Protein AF-A0A6C0C600-F1 (afdb_monomer_lite)

Organism: NCBI:txid1070528

Secondary structure (DSSP, 8-state):
-HHHHHHHHHHHHHHHHHHHHHHHHHHHHHHHHHHHHHHHHHHTSPTTS-TTTS--HHHHHHHHHHHHHHGGGHHHHHHHHHHHHHHHHHHHH-

Sequence (94 aa):
MKSVNKNIFMGFLAGTGGFLTAYILLGLFTALFFGIGYYIINKYNKKGTKLLREIQPMQYLGLVLCIIGVLPYIQYFFMGFLGEAGATLFDEMF

pLDDT: mean 88.8, std 7.42, range [52.91, 97.0]

Foldseek 3Di:
DVVVVVVVVVVVVCVVVVVVVVVVVLVVLLCVLLVQLVVQQVVPPDPPDDGPPDDDPSNVSSVVSNCSSCVVVVVVVVVVVVVVVVVVVVVVVD

Radius of gyration: 21.68 Å; chains: 1; bounding box: 47×44×61 Å

Structure (mmCIF, N/CA/C/O backbone):
data_AF-A0A6C0C600-F1
#
_entry.id   AF-A0A6C0C600-F1
#
loop_
_atom_site.group_PDB
_atom_site.id
_atom_site.type_symbol
_atom_site.label_atom_id
_atom_site.label_alt_id
_atom_site.label_comp_id
_atom_site.label_asym_id
_atom_site.label_entity_id
_atom_site.label_seq_id
_atom_site.pdbx_PDB_ins_code
_atom_site.Cartn_x
_atom_site.Cartn_y
_atom_site.Cartn_z
_atom_site.occupancy
_atom_site.B_iso_or_equiv
_atom_site.auth_seq_id
_atom_site.auth_comp_id
_atom_site.auth_asym_id
_atom_site.auth_atom_id
_atom_site.pdbx_PDB_model_num
ATOM 1 N N . MET A 1 1 ? 26.762 4.757 -37.722 1.00 52.91 1 MET A N 1
ATOM 2 C CA . MET A 1 1 ? 26.756 3.857 -36.542 1.00 52.91 1 MET A CA 1
ATOM 3 C C . MET A 1 1 ? 26.666 4.567 -35.182 1.00 52.91 1 MET A C 1
ATOM 5 O O . MET A 1 1 ? 25.977 4.042 -34.323 1.00 52.91 1 MET A O 1
ATOM 9 N N . LYS A 1 2 ? 27.258 5.757 -34.953 1.00 60.16 2 LYS A N 1
ATOM 10 C CA . LYS A 1 2 ? 27.136 6.473 -33.654 1.00 60.16 2 LYS A CA 1
ATOM 11 C C . LYS A 1 2 ? 25.706 6.919 -33.278 1.00 60.16 2 LYS A C 1
ATOM 13 O O . LYS A 1 2 ? 25.378 6.944 -32.099 1.00 60.16 2 LYS A O 1
ATOM 18 N N . SER A 1 3 ? 24.855 7.258 -34.252 1.00 65.12 3 SER A N 1
ATOM 19 C CA . SER A 1 3 ? 23.487 7.747 -33.999 1.00 65.12 3 SER A CA 1
ATOM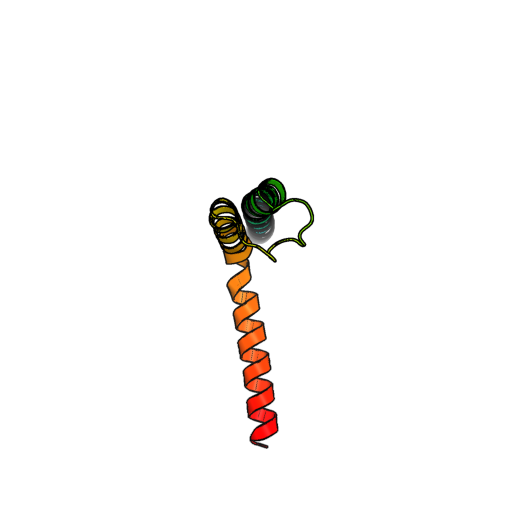 20 C C . SER A 1 3 ? 22.524 6.654 -33.526 1.00 65.12 3 SER A C 1
ATOM 22 O O . SER A 1 3 ? 21.750 6.885 -32.606 1.00 65.12 3 SER A O 1
ATOM 24 N N . VAL A 1 4 ? 22.605 5.452 -34.106 1.00 71.56 4 VAL A N 1
ATOM 25 C CA . VAL A 1 4 ? 21.742 4.313 -33.745 1.00 71.56 4 VAL A CA 1
ATOM 26 C C . VAL A 1 4 ? 22.007 3.871 -32.304 1.00 71.56 4 VAL A C 1
ATOM 28 O O . VAL A 1 4 ? 21.068 3.770 -31.522 1.00 71.56 4 VAL A O 1
ATOM 31 N N . ASN A 1 5 ? 23.278 3.738 -31.906 1.00 80.19 5 ASN A N 1
ATOM 32 C CA . ASN A 1 5 ? 23.638 3.382 -30.527 1.00 80.19 5 ASN A CA 1
ATOM 33 C C . ASN A 1 5 ? 23.199 4.451 -29.513 1.00 80.19 5 ASN A C 1
ATOM 35 O O . ASN A 1 5 ? 22.743 4.110 -28.425 1.00 80.19 5 ASN A O 1
ATOM 39 N N . LYS A 1 6 ? 23.277 5.740 -29.876 1.00 82.44 6 LYS A N 1
ATOM 40 C CA . LYS A 1 6 ? 22.773 6.840 -29.038 1.00 82.44 6 LYS A CA 1
ATOM 41 C C . LYS A 1 6 ? 21.255 6.761 -28.855 1.00 82.44 6 LYS A C 1
ATOM 43 O O . LYS A 1 6 ? 20.777 6.914 -27.736 1.00 82.44 6 LYS A O 1
ATOM 48 N N . ASN A 1 7 ? 20.509 6.495 -29.925 1.00 84.50 7 ASN A N 1
ATOM 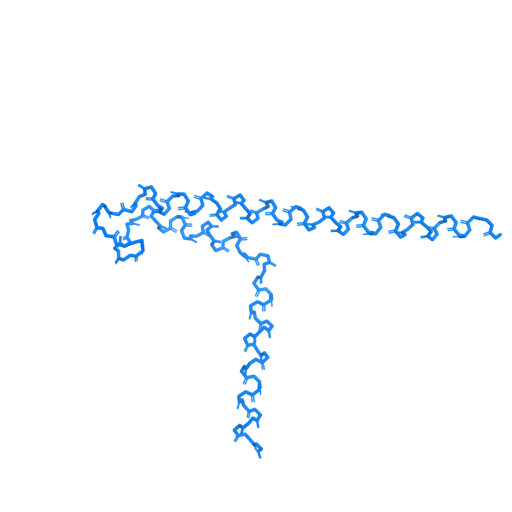49 C CA . ASN A 1 7 ? 19.050 6.398 -29.868 1.00 84.50 7 ASN A CA 1
ATOM 50 C C . ASN A 1 7 ? 18.589 5.181 -29.057 1.00 84.50 7 ASN A C 1
ATOM 52 O O . ASN A 1 7 ? 17.663 5.304 -28.262 1.00 84.50 7 ASN A O 1
ATOM 56 N N . ILE A 1 8 ? 19.266 4.037 -29.198 1.00 87.19 8 ILE A N 1
ATOM 57 C CA . ILE A 1 8 ? 18.996 2.838 -28.389 1.00 87.19 8 ILE A CA 1
ATOM 58 C C . ILE A 1 8 ? 19.275 3.117 -26.908 1.00 87.19 8 ILE A C 1
ATOM 60 O O . ILE A 1 8 ? 18.437 2.823 -26.060 1.00 87.19 8 ILE A O 1
ATOM 64 N N . PHE A 1 9 ? 20.414 3.738 -26.590 1.00 86.06 9 PHE A N 1
ATOM 65 C CA . PHE A 1 9 ? 20.767 4.093 -25.214 1.00 86.06 9 PHE A CA 1
ATOM 66 C C . PHE A 1 9 ? 19.767 5.077 -24.589 1.00 86.06 9 PHE A C 1
ATOM 68 O O . PHE A 1 9 ? 19.324 4.878 -23.460 1.00 86.06 9 PHE A O 1
ATOM 75 N N . MET A 1 10 ? 19.356 6.106 -25.335 1.00 89.00 10 MET A N 1
ATOM 76 C CA . MET A 1 10 ? 18.323 7.046 -24.891 1.00 89.00 10 MET A CA 1
ATOM 77 C C . MET A 1 10 ? 16.962 6.370 -24.710 1.00 89.00 10 MET A C 1
ATOM 79 O O . MET A 1 10 ? 16.273 6.663 -23.738 1.00 89.00 10 MET A O 1
ATOM 83 N N . GLY A 1 11 ? 16.587 5.453 -25.605 1.00 88.94 11 GLY A N 1
ATOM 84 C CA . GLY A 1 11 ? 15.357 4.671 -25.483 1.00 88.94 11 GLY A CA 1
ATOM 85 C C . GLY A 1 11 ? 15.361 3.783 -24.239 1.00 88.94 11 GLY A C 1
ATOM 86 O O . GLY A 1 11 ? 14.376 3.752 -23.507 1.00 88.94 11 GLY A O 1
ATOM 87 N N . PHE A 1 12 ? 16.489 3.135 -23.941 1.00 90.81 12 PHE A N 1
ATOM 88 C CA . PHE A 1 12 ? 16.658 2.348 -22.720 1.00 90.81 12 PHE A CA 1
ATOM 89 C C . PHE A 1 12 ? 16.572 3.213 -21.454 1.00 90.81 12 PHE A C 1
ATOM 91 O O . PHE A 1 12 ? 15.843 2.867 -20.525 1.00 90.81 12 PHE A O 1
ATOM 98 N N . LEU A 1 13 ? 17.260 4.359 -21.414 1.00 89.62 13 LEU A N 1
ATOM 99 C CA . LEU A 1 13 ? 17.193 5.301 -20.287 1.00 89.62 13 LEU A CA 1
ATOM 100 C C . LEU A 1 13 ? 15.780 5.855 -20.072 1.00 89.62 13 LEU A C 1
ATOM 102 O O . LEU A 1 13 ? 15.303 5.909 -18.942 1.00 89.62 13 LEU A O 1
ATOM 106 N N . ALA A 1 14 ? 15.094 6.240 -21.148 1.00 89.31 14 ALA A N 1
ATOM 107 C CA . ALA A 1 14 ? 13.722 6.730 -21.070 1.00 89.31 14 ALA A CA 1
ATOM 108 C C . ALA A 1 14 ? 12.756 5.626 -20.618 1.00 89.31 14 ALA A C 1
ATOM 110 O O . ALA A 1 14 ? 11.900 5.871 -19.769 1.00 89.31 14 ALA A O 1
ATOM 111 N N . GLY A 1 15 ? 12.919 4.403 -21.132 1.00 88.00 15 GLY A N 1
ATOM 112 C CA . GLY A 1 15 ? 12.096 3.257 -20.752 1.00 88.00 15 GLY A CA 1
ATOM 113 C C . GLY A 1 15 ? 12.290 2.859 -19.289 1.00 88.00 15 GLY A C 1
ATOM 114 O O . GLY A 1 15 ? 11.316 2.725 -18.553 1.00 88.00 15 GLY A O 1
ATOM 115 N N . THR A 1 16 ? 13.539 2.741 -18.836 1.00 91.12 16 THR A N 1
ATOM 116 C CA . THR A 1 16 ? 13.861 2.425 -17.433 1.00 91.12 16 THR A CA 1
ATOM 117 C C . THR A 1 16 ? 13.439 3.537 -16.476 1.00 91.12 16 THR A C 1
ATOM 119 O O . THR A 1 16 ? 12.842 3.251 -15.439 1.00 91.12 16 THR A O 1
ATOM 122 N N . GLY A 1 17 ? 13.677 4.804 -16.826 1.00 90.62 17 GLY A N 1
ATOM 123 C CA . GLY A 1 17 ? 13.248 5.947 -16.021 1.00 90.62 17 GLY A CA 1
ATOM 124 C C . GLY A 1 17 ? 11.725 6.063 -15.930 1.00 90.62 17 GLY A C 1
ATOM 125 O O . GLY A 1 17 ? 11.187 6.291 -14.845 1.00 90.62 17 GLY A O 1
ATOM 126 N N . GLY A 1 18 ? 11.020 5.845 -17.044 1.00 88.88 18 GLY A N 1
ATOM 127 C CA . GLY A 1 18 ? 9.557 5.821 -17.085 1.00 88.88 18 GLY A CA 1
ATOM 128 C C . GLY A 1 18 ? 8.976 4.683 -16.249 1.00 88.88 18 GLY A C 1
ATOM 129 O O . GLY A 1 18 ? 8.074 4.914 -15.445 1.00 88.88 18 GLY A O 1
ATOM 130 N N . PHE A 1 19 ? 9.549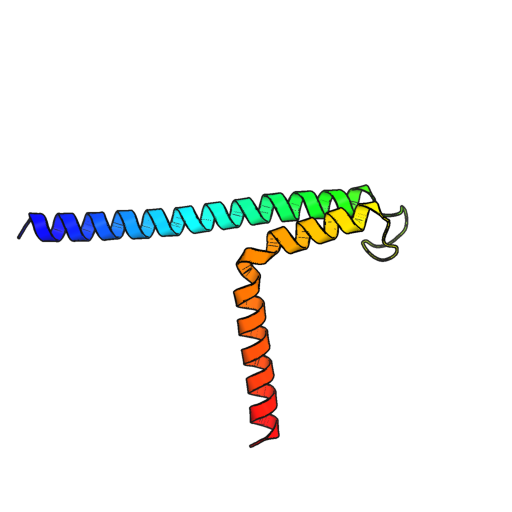 3.482 -16.367 1.00 89.12 19 PHE A N 1
ATOM 131 C CA . PHE A 1 19 ? 9.197 2.333 -15.536 1.00 89.12 19 PHE A CA 1
ATOM 132 C C . PHE A 1 19 ? 9.375 2.654 -14.049 1.00 89.12 19 PHE A C 1
ATOM 134 O O . PHE A 1 19 ? 8.423 2.568 -13.280 1.00 89.12 19 PHE A O 1
ATOM 141 N N . LEU A 1 20 ? 10.560 3.110 -13.640 1.00 92.44 20 LEU A N 1
ATOM 142 C CA . LEU A 1 20 ? 10.855 3.399 -12.236 1.00 92.44 20 LEU A CA 1
ATOM 143 C C . LEU A 1 20 ? 9.931 4.491 -11.670 1.00 92.44 20 LEU A C 1
ATOM 145 O O . LEU A 1 20 ? 9.400 4.348 -10.570 1.00 92.44 20 LEU A O 1
ATOM 149 N N . THR A 1 21 ? 9.663 5.536 -12.455 1.00 92.56 21 THR A N 1
ATOM 150 C CA . THR A 1 21 ? 8.720 6.602 -12.084 1.00 92.56 21 THR A CA 1
ATOM 151 C C . THR A 1 21 ? 7.300 6.068 -11.901 1.00 92.56 21 THR A C 1
ATOM 153 O O . THR A 1 21 ? 6.640 6.420 -10.924 1.00 92.56 21 THR A O 1
ATOM 156 N N . ALA A 1 22 ? 6.830 5.188 -12.790 1.00 89.56 22 ALA A N 1
ATOM 157 C CA . ALA A 1 22 ? 5.512 4.574 -12.660 1.00 89.56 22 ALA A CA 1
ATOM 158 C C . ALA A 1 22 ? 5.387 3.772 -11.353 1.00 89.56 22 ALA A C 1
ATOM 160 O O . ALA A 1 22 ? 4.402 3.931 -10.634 1.00 89.56 22 ALA A O 1
ATOM 161 N N . TYR A 1 23 ? 6.402 2.982 -10.987 1.00 89.88 23 TYR A N 1
ATOM 162 C CA . TYR A 1 23 ? 6.400 2.233 -9.723 1.00 89.88 23 TYR A CA 1
ATOM 163 C C . TYR A 1 23 ? 6.437 3.138 -8.491 1.00 89.88 23 TYR A C 1
ATOM 165 O O . TYR A 1 23 ? 5.757 2.848 -7.506 1.00 89.88 23 TYR A O 1
ATOM 173 N N . ILE A 1 24 ? 7.172 4.251 -8.545 1.00 93.19 24 ILE A N 1
ATOM 174 C CA . ILE A 1 24 ? 7.158 5.252 -7.470 1.00 93.19 24 ILE A CA 1
ATOM 175 C C . ILE A 1 24 ? 5.756 5.847 -7.317 1.00 93.19 24 ILE A C 1
ATOM 177 O O . ILE A 1 24 ? 5.252 5.930 -6.199 1.00 93.19 24 ILE A O 1
ATOM 181 N N . LEU A 1 25 ? 5.101 6.221 -8.419 1.00 92.75 25 LEU A N 1
ATOM 182 C CA . LEU A 1 25 ? 3.740 6.764 -8.387 1.00 92.75 25 LEU A CA 1
ATOM 183 C C . LEU A 1 25 ? 2.730 5.750 -7.837 1.00 92.75 25 LEU A C 1
ATOM 185 O O . LEU A 1 25 ? 1.890 6.119 -7.019 1.00 92.75 25 LEU A O 1
ATOM 189 N N . LEU A 1 26 ? 2.841 4.476 -8.223 1.00 92.50 26 LEU A N 1
ATOM 190 C CA . LEU A 1 26 ? 2.015 3.395 -7.675 1.00 92.50 26 LEU A CA 1
ATOM 191 C C . LEU A 1 26 ? 2.244 3.201 -6.171 1.00 92.50 26 LEU A C 1
ATOM 193 O O . LEU A 1 26 ? 1.282 3.080 -5.407 1.00 92.50 26 LEU A O 1
ATOM 197 N N . GLY A 1 27 ? 3.505 3.216 -5.735 1.00 91.44 27 GLY A N 1
ATOM 198 C CA . GLY A 1 27 ? 3.862 3.124 -4.322 1.00 91.44 27 GLY A CA 1
ATOM 199 C C . GLY A 1 27 ? 3.317 4.302 -3.514 1.00 91.44 27 GLY A C 1
ATOM 200 O O . GLY A 1 27 ? 2.734 4.097 -2.452 1.00 91.44 27 GLY A O 1
ATOM 201 N N . LEU A 1 28 ? 3.432 5.525 -4.039 1.00 95.50 28 LEU A N 1
ATOM 202 C CA . LEU A 1 28 ? 2.891 6.736 -3.414 1.00 95.50 28 LEU A CA 1
ATOM 203 C C . LEU A 1 28 ? 1.366 6.709 -3.336 1.00 95.50 28 LEU A C 1
ATOM 205 O O . LEU A 1 28 ? 0.812 7.008 -2.280 1.00 95.50 28 LEU A O 1
ATOM 209 N N . PHE A 1 29 ? 0.692 6.322 -4.421 1.00 94.00 29 PHE A N 1
ATOM 210 C CA . PHE A 1 29 ? -0.758 6.148 -4.444 1.00 94.00 29 PHE A CA 1
ATOM 211 C C . PHE A 1 29 ? -1.195 5.177 -3.341 1.00 94.00 29 PHE A C 1
ATOM 213 O O . PHE A 1 29 ? -2.018 5.514 -2.492 1.00 94.00 29 PHE A O 1
ATOM 220 N N . THR A 1 30 ? -0.565 4.008 -3.288 1.00 95.88 30 THR A N 1
ATOM 221 C CA . THR A 1 30 ? -0.862 2.974 -2.292 1.00 95.88 30 THR A CA 1
ATOM 222 C C . THR A 1 30 ? -0.622 3.477 -0.879 1.00 95.88 30 THR A C 1
ATOM 224 O O . THR A 1 30 ? -1.511 3.387 -0.037 1.00 95.88 30 THR A O 1
ATOM 227 N N . ALA A 1 31 ? 0.557 4.042 -0.613 1.00 95.94 31 ALA A N 1
ATOM 228 C CA . ALA A 1 31 ? 0.925 4.536 0.708 1.00 95.94 31 ALA A CA 1
ATOM 229 C C . ALA A 1 31 ? -0.032 5.634 1.191 1.00 95.94 31 ALA A C 1
ATOM 231 O O . ALA A 1 31 ? -0.406 5.651 2.362 1.00 95.94 31 ALA A O 1
ATOM 232 N N . LEU A 1 32 ? -0.465 6.518 0.292 1.00 97.00 32 LEU A N 1
ATOM 233 C CA . LEU A 1 32 ? -1.370 7.612 0.617 1.00 97.00 32 LEU A CA 1
ATOM 234 C C . LEU A 1 32 ? -2.780 7.097 0.922 1.00 97.00 32 LEU A C 1
ATOM 236 O O . LEU A 1 32 ? -3.302 7.355 2.005 1.00 97.00 32 LEU A O 1
ATOM 240 N N . PHE A 1 33 ? -3.386 6.329 0.015 1.00 96.62 33 PHE A N 1
ATOM 241 C CA . PHE A 1 33 ? -4.752 5.832 0.203 1.00 96.62 33 PHE A CA 1
ATOM 242 C C . PHE A 1 33 ? -4.845 4.810 1.339 1.00 96.62 33 PHE A C 1
ATOM 244 O O . PHE A 1 33 ? -5.700 4.941 2.219 1.00 96.62 33 PHE A O 1
ATOM 251 N N . PHE A 1 34 ? -3.927 3.843 1.382 1.00 96.31 34 PHE A N 1
ATOM 252 C CA . PHE A 1 34 ? -3.891 2.850 2.451 1.00 96.31 34 PHE A CA 1
ATOM 253 C C . PHE A 1 34 ? -3.522 3.479 3.795 1.00 96.31 34 PHE A C 1
ATOM 255 O O . PHE A 1 34 ? -4.144 3.160 4.806 1.00 96.31 34 PHE A O 1
ATOM 262 N N . GLY A 1 35 ? -2.553 4.398 3.819 1.00 96.56 35 GLY A N 1
ATOM 263 C CA . GLY A 1 35 ? -2.139 5.094 5.036 1.00 96.56 35 GLY A CA 1
ATOM 264 C C . GLY A 1 35 ? -3.266 5.929 5.641 1.00 96.56 35 GLY A C 1
ATOM 265 O O . GLY A 1 35 ? -3.534 5.820 6.840 1.00 96.56 35 GLY A O 1
ATOM 266 N N . ILE A 1 36 ? -3.979 6.707 4.819 1.00 96.38 36 ILE A N 1
ATOM 267 C CA . ILE A 1 36 ? -5.153 7.475 5.264 1.00 96.38 36 ILE A CA 1
ATOM 268 C C . ILE A 1 36 ? -6.266 6.529 5.729 1.00 96.38 36 ILE A C 1
ATOM 270 O O . ILE A 1 36 ? -6.843 6.746 6.797 1.00 96.38 36 ILE A O 1
ATOM 274 N N . GLY A 1 37 ? -6.548 5.468 4.968 1.00 96.00 37 GLY A N 1
ATOM 275 C CA . GLY A 1 37 ? -7.552 4.471 5.331 1.00 96.00 37 GLY A CA 1
ATOM 276 C C . GLY A 1 37 ? -7.267 3.842 6.693 1.00 96.00 37 GLY A C 1
ATOM 277 O O . GLY A 1 37 ? -8.106 3.896 7.594 1.00 96.00 37 GLY A O 1
ATOM 278 N N . TYR A 1 38 ? -6.043 3.354 6.892 1.00 96.06 38 TYR A N 1
ATOM 279 C CA . TYR A 1 38 ? -5.596 2.754 8.146 1.00 96.06 38 TYR A CA 1
ATOM 280 C C . TYR A 1 38 ? -5.652 3.742 9.317 1.00 96.06 38 TYR A C 1
ATOM 282 O O . TYR A 1 38 ? -6.114 3.394 10.408 1.00 96.06 38 TYR A O 1
ATOM 290 N N . TYR A 1 39 ? -5.251 4.997 9.093 1.00 95.94 39 TYR A N 1
ATOM 291 C CA . TYR A 1 39 ? -5.357 6.050 10.100 1.00 95.94 39 TYR A CA 1
ATOM 292 C C . TYR A 1 39 ? -6.809 6.271 10.549 1.00 95.94 39 TYR A C 1
ATOM 294 O O . TYR A 1 39 ? -7.068 6.342 11.752 1.00 95.94 39 TYR A O 1
ATOM 302 N N . ILE A 1 40 ? -7.763 6.334 9.613 1.00 94.69 40 ILE A N 1
ATOM 303 C CA . ILE A 1 40 ? -9.194 6.470 9.927 1.00 94.69 40 ILE A CA 1
ATOM 304 C C . ILE A 1 40 ? -9.677 5.257 10.724 1.00 94.69 40 ILE A C 1
ATOM 306 O O . ILE A 1 40 ? -10.318 5.431 11.763 1.00 94.69 40 ILE A O 1
ATOM 310 N N . ILE A 1 41 ? -9.334 4.039 10.293 1.00 95.56 41 ILE A N 1
ATOM 311 C CA . ILE A 1 41 ? -9.747 2.823 11.003 1.00 95.56 41 ILE A CA 1
ATOM 312 C C . ILE A 1 41 ? -9.252 2.860 12.453 1.00 95.56 41 ILE A C 1
ATOM 314 O O . ILE A 1 41 ? -10.036 2.598 13.366 1.00 95.56 41 ILE A O 1
ATOM 318 N N . ASN A 1 42 ? -7.986 3.216 12.678 1.00 93.88 42 ASN A 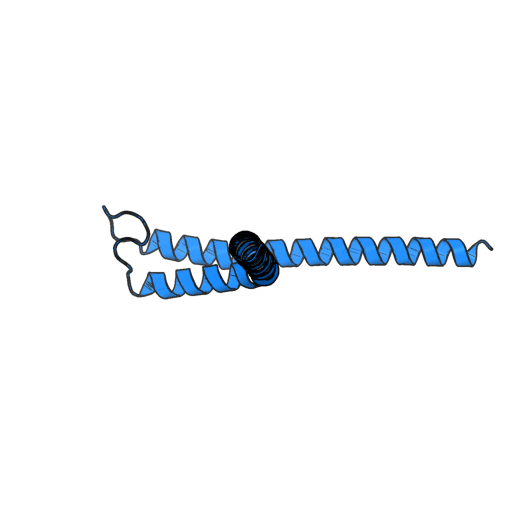N 1
ATOM 319 C CA . ASN A 1 42 ? -7.412 3.270 14.019 1.00 93.88 42 ASN A CA 1
ATOM 320 C C . ASN A 1 42 ? -8.014 4.405 14.869 1.00 93.88 42 ASN A C 1
ATOM 322 O O . ASN A 1 42 ? -8.361 4.197 16.030 1.00 93.88 42 ASN A O 1
ATOM 326 N N . LYS A 1 43 ? -8.199 5.598 14.286 1.00 93.62 43 LYS A N 1
ATOM 327 C CA . LYS A 1 43 ? -8.744 6.779 14.978 1.00 93.62 43 LYS A CA 1
ATOM 328 C C . LYS A 1 43 ? -10.173 6.571 15.477 1.00 93.62 43 LYS A C 1
ATOM 330 O O . LYS A 1 43 ? -10.505 7.032 16.566 1.00 93.62 43 LYS A O 1
ATOM 335 N N . TYR A 1 44 ? -11.002 5.898 14.685 1.00 93.50 44 TYR A N 1
ATOM 336 C CA . TYR A 1 44 ? -12.401 5.616 15.015 1.00 93.50 44 TYR A CA 1
ATOM 337 C C . TYR A 1 44 ? -12.602 4.211 15.602 1.00 93.50 44 TYR A C 1
ATOM 339 O O . TYR A 1 44 ? -13.729 3.731 15.689 1.00 93.50 44 TYR A O 1
ATOM 347 N N . ASN A 1 45 ? -11.531 3.525 16.014 1.00 92.94 45 ASN A N 1
ATOM 348 C CA . ASN A 1 45 ? -11.667 2.232 16.670 1.00 92.94 45 ASN A CA 1
ATOM 349 C C . ASN A 1 45 ? -12.240 2.395 18.084 1.00 92.94 45 ASN A C 1
ATOM 351 O O . ASN A 1 45 ? -11.818 3.266 18.851 1.00 92.94 45 ASN A O 1
ATOM 355 N N . LYS A 1 46 ? -13.182 1.525 18.465 1.00 89.06 46 LYS A N 1
ATOM 356 C CA . LYS A 1 46 ? -13.760 1.559 19.810 1.00 89.06 46 LYS A CA 1
ATOM 357 C C . LYS A 1 46 ? -12.683 1.243 20.853 1.00 89.06 46 LYS A C 1
ATOM 359 O O . LYS A 1 46 ? -11.998 0.219 20.776 1.00 89.06 46 LYS A O 1
ATOM 364 N N . LYS A 1 47 ? -12.546 2.118 21.854 1.00 88.31 47 LYS A N 1
ATOM 365 C CA . LYS A 1 47 ? -11.573 1.955 22.945 1.00 88.31 47 LYS A CA 1
ATOM 366 C C . LYS A 1 47 ? -11.784 0.616 23.661 1.00 88.31 47 LYS A C 1
ATOM 368 O O . LYS A 1 47 ? -12.917 0.230 23.928 1.00 88.31 47 LYS A O 1
ATOM 373 N N . GLY A 1 48 ? -10.689 -0.080 23.967 1.00 86.69 48 GLY A N 1
ATOM 374 C CA . GLY A 1 48 ? -10.724 -1.381 24.646 1.00 86.69 48 GLY A CA 1
ATOM 375 C C . GLY A 1 48 ? -11.087 -2.571 23.750 1.00 86.69 48 GLY A C 1
ATOM 376 O O . GLY A 1 48 ? -11.156 -3.694 24.240 1.00 86.69 48 GLY A O 1
ATOM 377 N N . THR A 1 49 ? -11.282 -2.359 22.444 1.00 88.75 49 THR A N 1
ATOM 378 C CA . THR A 1 49 ? -11.517 -3.440 21.478 1.00 88.75 49 THR A CA 1
ATOM 379 C C . THR A 1 49 ? -10.333 -3.598 20.533 1.00 88.75 49 THR A C 1
ATOM 381 O O . THR A 1 49 ? -9.606 -2.644 20.246 1.00 88.75 49 THR A O 1
ATOM 384 N N . LYS A 1 50 ? -10.133 -4.822 20.034 1.00 88.19 50 LYS A N 1
ATOM 385 C CA . LYS A 1 50 ? -9.186 -5.061 18.940 1.00 88.19 50 LYS A CA 1
ATOM 386 C C . LYS A 1 50 ? -9.681 -4.352 17.677 1.00 88.19 50 LYS A C 1
ATOM 388 O O . LYS A 1 50 ? -10.886 -4.249 17.456 1.00 88.19 50 LYS A O 1
ATOM 393 N N . LEU A 1 51 ? -8.736 -3.902 16.859 1.00 87.12 51 LEU A N 1
ATOM 394 C CA . LEU A 1 51 ? -8.996 -3.300 15.553 1.00 87.12 51 LEU A CA 1
ATOM 395 C C . LEU A 1 51 ? -9.945 -4.181 14.728 1.00 87.12 51 LEU A C 1
ATOM 397 O O . LEU A 1 51 ? -9.774 -5.399 14.696 1.00 87.12 51 LEU A O 1
ATOM 401 N N . LEU A 1 52 ? -10.946 -3.558 14.096 1.00 85.62 52 LEU A N 1
ATOM 402 C CA . LEU A 1 52 ? -11.959 -4.210 13.248 1.00 85.62 52 LEU A CA 1
ATOM 403 C C . LEU A 1 52 ? -12.871 -5.232 13.955 1.00 85.62 52 LEU A C 1
ATOM 405 O O . LEU A 1 52 ? -13.693 -5.862 13.295 1.00 85.62 52 LEU A O 1
ATOM 409 N N . ARG A 1 53 ? -12.781 -5.391 15.284 1.00 87.94 53 ARG A N 1
ATOM 410 C CA . ARG A 1 53 ? -13.653 -6.314 16.032 1.00 87.94 53 ARG A CA 1
ATOM 411 C C . ARG A 1 53 ? -15.076 -5.779 16.185 1.00 87.94 53 ARG A C 1
ATOM 413 O O . ARG A 1 53 ? -16.025 -6.549 16.147 1.00 87.94 53 ARG A O 1
ATOM 420 N N . GLU A 1 54 ? -15.206 -4.468 16.364 1.00 88.81 54 GLU A N 1
ATOM 421 C CA . GLU A 1 54 ? -16.486 -3.761 16.426 1.00 88.81 54 GLU A CA 1
ATOM 422 C C . GLU A 1 54 ? -16.454 -2.593 15.439 1.00 88.81 54 GLU A C 1
ATOM 424 O O . GLU A 1 54 ? -16.015 -1.493 15.781 1.00 88.81 54 GLU A O 1
ATOM 429 N N . ILE A 1 55 ? -16.875 -2.855 14.199 1.00 87.75 55 ILE A N 1
ATOM 430 C CA . ILE A 1 55 ? -16.779 -1.885 13.104 1.00 87.75 55 ILE A CA 1
ATOM 431 C C . ILE A 1 55 ? -17.735 -0.715 13.346 1.00 87.75 55 ILE A C 1
ATOM 433 O O . ILE A 1 55 ? -18.958 -0.867 13.340 1.00 87.75 55 ILE A O 1
ATOM 437 N N . GLN A 1 56 ? -17.164 0.474 13.516 1.00 90.19 56 GLN A N 1
ATOM 438 C CA . GLN A 1 56 ? -17.907 1.726 13.564 1.00 90.19 56 GLN A CA 1
ATOM 439 C C . GLN A 1 56 ? -18.215 2.252 12.155 1.00 90.19 56 GLN A C 1
ATOM 441 O O . GLN A 1 56 ? -17.428 2.027 11.233 1.00 90.19 56 GLN A O 1
ATOM 446 N N . PRO A 1 57 ? -19.291 3.046 11.980 1.00 89.69 57 PRO A N 1
ATOM 447 C CA . PRO A 1 57 ? -19.663 3.626 10.688 1.00 89.69 57 PRO A CA 1
ATOM 448 C C . PRO A 1 57 ? -18.508 4.329 9.950 1.00 89.69 57 PRO A C 1
ATOM 450 O O . PRO A 1 57 ? -18.329 4.163 8.747 1.00 89.69 57 PRO A O 1
ATOM 453 N N . MET A 1 58 ? -17.657 5.060 10.674 1.00 88.50 58 MET A N 1
ATOM 454 C CA . MET A 1 58 ? -16.518 5.770 10.074 1.00 88.50 58 MET A CA 1
ATOM 455 C C . MET A 1 58 ? -15.379 4.839 9.633 1.00 88.50 58 MET A C 1
ATOM 457 O O . MET A 1 58 ? -14.594 5.203 8.758 1.00 88.50 58 MET A O 1
ATOM 461 N N . GLN A 1 59 ? -15.285 3.629 10.193 1.00 90.94 59 GLN A N 1
ATOM 462 C CA . GLN A 1 59 ? -14.268 2.651 9.799 1.00 90.94 59 GLN A CA 1
ATOM 463 C C . GLN A 1 59 ? -14.569 2.032 8.426 1.00 90.94 59 GLN A C 1
ATOM 465 O O . GLN A 1 59 ? -13.626 1.623 7.752 1.00 90.94 59 GLN A O 1
ATOM 470 N N . TYR A 1 60 ? -15.826 2.040 7.955 1.00 93.19 60 TYR A N 1
ATOM 471 C CA . TYR A 1 60 ? -16.154 1.617 6.585 1.00 93.19 60 TYR A CA 1
ATOM 472 C C . TYR A 1 60 ? -15.474 2.499 5.536 1.00 93.19 60 TYR A C 1
ATOM 474 O O . TYR A 1 60 ? -14.933 1.983 4.563 1.00 93.19 60 TYR A O 1
ATOM 482 N N . LEU A 1 61 ? -15.422 3.817 5.758 1.00 94.38 61 LEU A N 1
ATOM 483 C CA . LEU A 1 61 ? -14.698 4.725 4.867 1.00 94.38 61 LEU A CA 1
ATOM 484 C C . LEU A 1 61 ? -13.200 4.394 4.840 1.00 94.38 61 LEU A C 1
ATOM 486 O O . LEU A 1 61 ? -12.592 4.342 3.774 1.00 94.38 61 LEU A O 1
ATOM 490 N N . GLY A 1 62 ? -12.616 4.133 6.012 1.00 94.75 62 GLY A N 1
ATOM 491 C CA . GLY A 1 62 ? -11.216 3.733 6.114 1.00 94.75 62 GLY A CA 1
ATOM 492 C C . GLY A 1 62 ? -10.926 2.418 5.383 1.00 94.75 62 GLY A C 1
ATOM 493 O O . GLY A 1 62 ? -9.946 2.336 4.648 1.00 94.75 62 GLY A O 1
ATOM 494 N N . LEU A 1 63 ? -11.814 1.427 5.505 1.00 94.44 63 LEU A N 1
ATOM 495 C CA . LEU A 1 63 ? -11.719 0.154 4.783 1.00 94.44 63 LEU A CA 1
ATOM 496 C C . LEU A 1 63 ? -11.791 0.344 3.264 1.00 94.44 63 LEU A C 1
ATOM 498 O O . LEU A 1 63 ? -10.979 -0.232 2.544 1.00 94.44 63 LEU A O 1
ATOM 502 N N . VAL A 1 64 ? -12.707 1.184 2.774 1.00 95.38 64 VAL A N 1
ATOM 503 C CA . VAL A 1 64 ? -12.807 1.506 1.340 1.00 95.38 64 VAL A CA 1
ATOM 504 C C . VAL A 1 64 ? -11.515 2.147 0.833 1.00 95.38 64 VAL A C 1
ATOM 506 O O . VAL A 1 64 ? -11.002 1.744 -0.208 1.00 95.38 64 VAL A O 1
ATOM 509 N N . LEU A 1 65 ? -10.943 3.094 1.580 1.00 95.88 65 LEU A N 1
ATOM 510 C CA . LEU A 1 65 ? -9.672 3.724 1.212 1.00 95.88 65 LEU A CA 1
ATOM 511 C C . LEU A 1 65 ? -8.505 2.733 1.225 1.00 95.88 65 LEU A C 1
ATOM 513 O O . LEU A 1 65 ? -7.668 2.777 0.325 1.00 95.88 65 LEU A O 1
ATOM 517 N N . CYS A 1 66 ? -8.475 1.806 2.187 1.00 95.31 66 CYS A N 1
ATOM 518 C CA . CYS A 1 66 ? -7.511 0.710 2.180 1.00 95.31 66 CYS A CA 1
ATOM 519 C C . CYS A 1 66 ? -7.645 -0.128 0.904 1.00 95.31 66 CYS A C 1
ATOM 521 O O . CYS A 1 66 ? -6.643 -0.310 0.221 1.00 95.31 66 CYS A O 1
ATOM 523 N N . ILE A 1 67 ? -8.856 -0.564 0.540 1.00 93.31 67 ILE A N 1
ATOM 524 C CA . ILE A 1 67 ? -9.108 -1.351 -0.682 1.00 93.31 67 ILE A CA 1
ATOM 525 C C . ILE A 1 67 ? -8.660 -0.588 -1.936 1.00 93.31 67 ILE A C 1
ATOM 527 O O . ILE A 1 67 ? -7.965 -1.158 -2.775 1.00 93.31 67 ILE A O 1
ATOM 531 N N . ILE A 1 68 ? -8.997 0.702 -2.044 1.00 94.38 68 ILE A N 1
ATOM 532 C CA . ILE A 1 68 ? -8.554 1.558 -3.156 1.00 94.38 68 ILE A CA 1
ATOM 533 C C . ILE A 1 68 ? -7.025 1.618 -3.208 1.00 94.38 68 ILE A C 1
ATOM 535 O O . ILE A 1 68 ? -6.451 1.487 -4.285 1.00 94.38 68 ILE A O 1
ATOM 539 N N . GLY A 1 69 ? -6.360 1.757 -2.059 1.00 93.69 69 GLY A N 1
ATOM 540 C CA . GLY A 1 69 ? -4.902 1.782 -1.979 1.00 93.69 69 GLY A CA 1
ATOM 541 C C . GLY A 1 69 ? -4.247 0.499 -2.487 1.00 93.69 69 GLY A C 1
ATOM 542 O O . GLY A 1 69 ? -3.239 0.584 -3.177 1.00 93.69 69 GLY A O 1
ATOM 543 N N . VAL A 1 70 ? -4.822 -0.678 -2.213 1.00 92.06 70 VAL A N 1
ATOM 544 C CA . VAL A 1 70 ? -4.255 -1.963 -2.681 1.00 92.06 70 VAL A CA 1
ATOM 545 C C . VAL A 1 70 ? -4.691 -2.335 -4.102 1.00 92.06 70 VAL A C 1
ATOM 547 O O . VAL A 1 70 ? -4.135 -3.264 -4.688 1.00 92.06 70 VAL A O 1
ATOM 550 N N . LEU A 1 71 ? -5.652 -1.611 -4.687 1.00 90.81 71 LEU A N 1
ATOM 551 C CA . LEU A 1 71 ? -6.222 -1.907 -6.004 1.00 90.81 71 LEU A CA 1
ATOM 552 C C . LEU A 1 71 ? -5.167 -2.112 -7.112 1.00 90.81 71 LEU A C 1
ATOM 554 O O . LEU A 1 71 ? -5.314 -3.063 -7.879 1.00 90.81 71 LEU A O 1
ATOM 558 N N . PRO A 1 72 ? -4.073 -1.325 -7.199 1.00 87.56 72 PRO A N 1
ATOM 559 C CA . PRO A 1 72 ? -3.051 -1.539 -8.227 1.00 87.56 72 PRO A CA 1
ATOM 560 C C . PRO A 1 72 ? -2.340 -2.899 -8.149 1.00 87.56 72 PRO A C 1
ATOM 562 O O . PRO A 1 72 ? -1.799 -3.382 -9.147 1.00 87.56 72 PRO A O 1
ATOM 565 N N . TYR A 1 73 ? -2.350 -3.533 -6.976 1.00 85.81 73 TYR A N 1
ATOM 566 C CA . TYR A 1 73 ? -1.740 -4.841 -6.744 1.00 85.81 73 TYR A CA 1
ATOM 567 C C . TYR A 1 73 ? -2.744 -5.993 -6.816 1.00 85.81 73 TYR A C 1
ATOM 569 O O . TYR A 1 73 ? -2.351 -7.151 -6.673 1.00 85.81 73 TYR A O 1
ATOM 577 N N . ILE A 1 74 ? -4.024 -5.714 -7.080 1.00 83.81 74 ILE A N 1
ATOM 578 C CA . ILE A 1 74 ? -5.068 -6.744 -7.094 1.00 83.81 74 ILE A CA 1
ATOM 579 C C . ILE A 1 74 ? -4.830 -7.804 -8.178 1.00 83.81 74 ILE A C 1
ATOM 581 O O . ILE A 1 74 ? -5.185 -8.965 -8.005 1.00 83.81 74 ILE A O 1
ATOM 585 N N . GLN A 1 75 ? -4.148 -7.434 -9.265 1.00 77.31 75 GLN A N 1
ATOM 586 C CA . GLN A 1 75 ? -3.724 -8.371 -10.307 1.00 77.31 75 GLN A CA 1
ATOM 587 C C . GLN A 1 75 ? -2.838 -9.500 -9.758 1.00 77.31 75 GLN A C 1
ATOM 589 O O . GLN A 1 75 ? -3.018 -10.652 -10.138 1.00 77.31 75 GLN A O 1
ATOM 594 N N . TYR A 1 76 ? -1.933 -9.198 -8.820 1.00 80.44 76 TYR A N 1
ATOM 595 C CA . TYR A 1 76 ? -1.049 -10.199 -8.220 1.00 80.44 76 TYR A CA 1
ATOM 596 C C . TYR A 1 76 ? -1.815 -11.131 -7.284 1.00 80.44 76 TYR A C 1
ATOM 598 O O . TYR A 1 76 ? -1.527 -12.324 -7.242 1.00 80.44 76 TYR A O 1
ATOM 606 N N . PHE A 1 77 ? -2.827 -10.602 -6.589 1.00 80.06 77 PHE A N 1
ATOM 607 C CA . PHE A 1 77 ? -3.744 -11.411 -5.792 1.00 80.06 77 PHE A CA 1
ATOM 608 C C . PHE A 1 77 ? -4.486 -12.429 -6.667 1.00 80.06 77 PHE A C 1
ATOM 610 O O . PHE A 1 77 ? -4.460 -13.617 -6.365 1.00 80.06 77 PHE A O 1
ATOM 617 N N . PHE A 1 78 ? -5.085 -11.992 -7.781 1.00 80.44 78 PHE A N 1
ATOM 618 C CA . PHE A 1 78 ? -5.791 -12.905 -8.685 1.00 80.44 78 PHE A CA 1
ATOM 619 C C . PHE A 1 78 ? -4.854 -13.895 -9.382 1.00 80.44 78 PHE A C 1
ATOM 621 O O . PHE A 1 78 ? -5.227 -15.052 -9.543 1.00 80.44 78 PHE A O 1
ATOM 628 N N . MET A 1 79 ? -3.637 -13.486 -9.756 1.00 80.94 79 MET A N 1
ATOM 629 C CA . MET A 1 79 ? -2.636 -14.410 -10.306 1.00 80.94 79 MET A CA 1
ATOM 630 C C . MET A 1 79 ? -2.255 -15.506 -9.306 1.00 80.94 79 MET A C 1
ATOM 632 O O . MET A 1 79 ? -2.228 -16.675 -9.680 1.00 80.94 79 MET A O 1
ATOM 636 N N . GLY A 1 80 ? -2.002 -15.146 -8.043 1.00 84.44 80 GLY A N 1
ATOM 637 C CA . GLY A 1 80 ? -1.719 -16.119 -6.986 1.00 84.44 80 GLY A CA 1
ATOM 638 C C . GLY A 1 80 ? -2.909 -17.042 -6.725 1.00 84.44 80 GLY A C 1
ATOM 639 O O . GLY A 1 80 ? -2.761 -18.257 -6.772 1.00 84.44 80 GLY A O 1
ATOM 640 N N . PHE A 1 81 ? -4.102 -16.464 -6.555 1.00 85.56 81 PHE A N 1
ATOM 641 C CA . PHE A 1 81 ? -5.338 -17.206 -6.308 1.00 85.56 81 PHE A CA 1
ATOM 642 C C . PHE A 1 81 ? -5.647 -18.221 -7.416 1.00 85.56 81 PHE A C 1
ATOM 644 O O . PHE A 1 81 ? -5.940 -19.377 -7.128 1.00 85.56 81 PHE A O 1
ATOM 651 N N . LEU A 1 82 ? -5.566 -17.807 -8.684 1.00 89.44 82 LEU A N 1
ATOM 652 C CA . LEU A 1 82 ? -5.816 -18.693 -9.823 1.00 89.44 82 LEU A CA 1
ATOM 653 C C . LEU A 1 82 ? -4.726 -19.757 -9.974 1.00 89.44 82 LEU A C 1
ATOM 655 O O . LEU A 1 82 ? -5.037 -20.886 -10.343 1.00 89.44 82 LEU A O 1
ATOM 659 N N . GLY A 1 83 ? -3.466 -19.414 -9.690 1.00 89.19 83 GLY A N 1
ATOM 660 C CA . GLY A 1 83 ? -2.364 -20.373 -9.713 1.00 89.19 83 GLY A CA 1
ATOM 661 C C . GLY A 1 83 ? -2.535 -21.472 -8.666 1.00 89.19 83 GLY A C 1
ATOM 662 O O . GLY A 1 83 ? -2.396 -22.649 -8.982 1.00 89.19 83 GLY A O 1
ATOM 663 N N . GLU A 1 84 ? -2.894 -21.093 -7.442 1.00 89.50 84 GLU A N 1
ATOM 664 C CA . GLU A 1 84 ? -3.092 -22.025 -6.330 1.00 89.50 84 GLU A CA 1
ATOM 665 C C . GLU A 1 84 ? -4.353 -22.876 -6.528 1.00 89.50 84 GLU A C 1
ATOM 667 O O . GLU A 1 84 ? -4.285 -24.098 -6.430 1.00 89.50 84 GLU A O 1
ATOM 672 N N . ALA A 1 85 ? -5.468 -22.264 -6.942 1.00 85.19 85 ALA A N 1
ATOM 673 C CA . ALA A 1 85 ? -6.685 -22.994 -7.299 1.00 85.19 85 ALA A CA 1
ATOM 674 C C . ALA A 1 85 ? -6.456 -23.983 -8.456 1.00 85.19 85 ALA A C 1
ATOM 676 O O . ALA A 1 85 ? -6.985 -25.094 -8.438 1.00 85.19 85 ALA A O 1
ATOM 677 N N . GLY A 1 86 ? -5.656 -23.597 -9.455 1.00 89.69 86 GLY A N 1
ATOM 678 C CA . GLY A 1 86 ? -5.268 -24.475 -10.555 1.00 89.69 86 GLY A CA 1
ATOM 679 C C . GLY A 1 86 ? -4.398 -25.646 -10.099 1.00 89.69 86 GLY A C 1
ATOM 680 O O . GLY A 1 86 ? -4.621 -26.766 -10.549 1.00 89.69 86 GLY A O 1
ATOM 681 N N . ALA A 1 87 ? -3.450 -25.407 -9.188 1.00 90.31 87 ALA A N 1
ATOM 682 C CA . ALA A 1 87 ? -2.615 -26.458 -8.611 1.00 90.31 87 ALA A CA 1
ATOM 683 C C . ALA A 1 87 ? -3.449 -27.464 -7.804 1.00 90.31 87 ALA A C 1
ATOM 685 O O . ALA A 1 87 ? -3.322 -28.663 -8.022 1.00 90.31 87 ALA A O 1
ATOM 686 N N . THR A 1 88 ? -4.362 -26.989 -6.950 1.00 91.50 88 THR A N 1
ATOM 687 C CA . THR A 1 88 ? -5.261 -27.864 -6.178 1.00 91.50 88 THR A CA 1
ATOM 688 C C . THR A 1 88 ? -6.153 -28.711 -7.085 1.00 91.50 88 THR A C 1
ATOM 690 O O . THR A 1 88 ? -6.282 -29.909 -6.867 1.00 91.50 88 THR A O 1
ATOM 693 N N . LEU A 1 89 ? -6.733 -28.117 -8.134 1.00 91.19 89 LEU A N 1
ATOM 694 C CA . LEU A 1 89 ? -7.527 -28.866 -9.113 1.00 91.19 89 LEU A CA 1
ATOM 695 C C . LEU A 1 89 ? -6.695 -29.910 -9.862 1.00 91.19 89 LEU A C 1
ATOM 697 O O . LEU A 1 89 ? -7.195 -30.991 -10.149 1.00 91.19 89 LEU A O 1
ATOM 701 N N . PHE A 1 90 ? -5.444 -29.595 -10.197 1.00 89.62 90 PHE A N 1
ATOM 702 C CA . PHE A 1 90 ? -4.562 -30.535 -10.881 1.00 89.62 90 PHE A CA 1
ATOM 703 C C . PHE A 1 90 ? -4.215 -31.737 -9.992 1.00 89.62 90 PHE A C 1
ATOM 705 O O . PHE A 1 90 ? -4.328 -32.865 -10.464 1.00 89.62 90 PHE A O 1
ATOM 712 N N . ASP A 1 91 ? -3.882 -31.499 -8.720 1.00 92.25 91 ASP A N 1
ATOM 713 C CA . ASP A 1 91 ? -3.584 -32.548 -7.730 1.00 92.25 91 ASP A CA 1
ATOM 714 C C . ASP A 1 91 ? -4.805 -33.425 -7.394 1.00 92.25 91 ASP A C 1
ATOM 716 O O . ASP A 1 91 ? -4.657 -34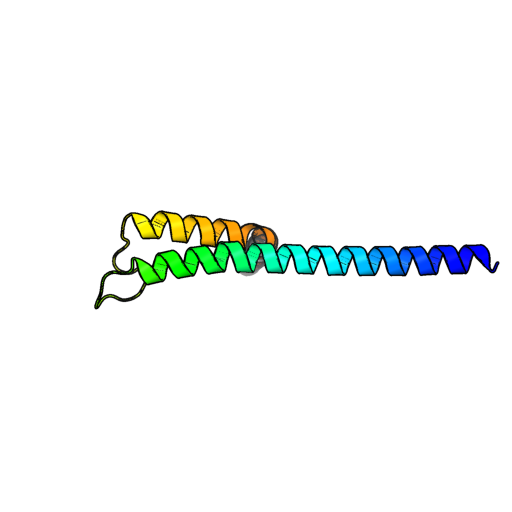.580 -7.009 1.00 92.25 91 ASP A O 1
ATOM 720 N N . GLU A 1 92 ? -6.028 -32.899 -7.512 1.00 87.50 92 GLU A N 1
ATOM 721 C CA . GLU A 1 92 ? -7.251 -33.701 -7.346 1.00 87.50 92 GLU A CA 1
ATOM 722 C C . GLU A 1 92 ? -7.613 -34.510 -8.604 1.00 87.50 92 GLU A C 1
ATOM 724 O O . GLU A 1 92 ? -8.344 -35.501 -8.515 1.00 87.50 92 GLU A O 1
ATOM 729 N N . MET A 1 93 ? -7.144 -34.087 -9.782 1.00 79.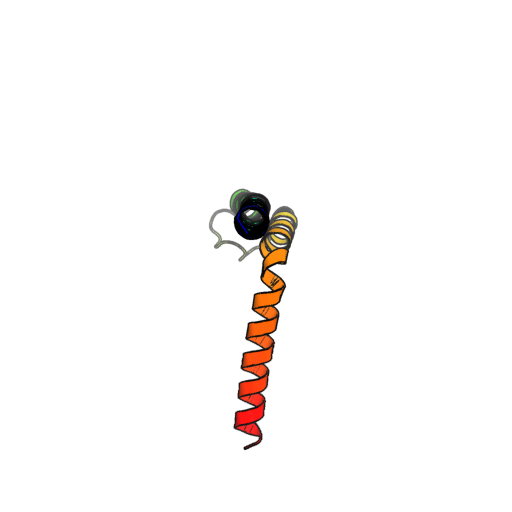00 93 MET A N 1
ATOM 730 C CA . MET A 1 93 ? -7.476 -34.708 -11.068 1.00 79.00 93 MET A CA 1
ATOM 731 C C . MET A 1 93 ? -6.469 -35.768 -11.541 1.00 79.00 93 MET A C 1
ATOM 733 O O . MET A 1 93 ? -6.843 -36.586 -12.389 1.00 79.00 93 MET A O 1
ATOM 737 N N . PHE A 1 94 ? -5.232 -35.760 -11.039 1.00 75.19 94 PHE A N 1
ATOM 738 C CA . PHE A 1 94 ? -4.140 -36.659 -11.442 1.00 75.19 94 PHE A CA 1
ATOM 739 C C . PHE A 1 94 ? -3.438 -37.289 -10.239 1.00 75.19 94 PHE A C 1
ATOM 741 O O . PHE A 1 94 ? -2.932 -38.424 -10.411 1.00 75.19 94 PHE A O 1
#